Protein AF-A0A371XK66-F1 (afdb_monomer_lite)

pLDDT: mean 79.84, std 12.15, range [39.84, 92.25]

Sequence (80 aa):
MIGGEPVPRRDLFSNKDADAWEEQFHMLFYVLHMSPDRIAEIDYGFDPDDPNAFLVCSWAYEIHSTFPRVDVRAMIEAAR

Structure (mmCIF, N/CA/C/O backbone):
data_AF-A0A371XK66-F1
#
_entry.id   AF-A0A371XK66-F1
#
loop_
_atom_site.group_PDB
_atom_site.id
_atom_site.type_symbol
_atom_site.label_atom_id
_atom_site.label_alt_id
_atom_site.label_comp_id
_atom_site.label_asym_id
_atom_site.label_entity_id
_atom_site.label_seq_id
_atom_site.pdbx_PDB_ins_code
_atom_site.Cartn_x
_atom_site.Cartn_y
_atom_site.Cartn_z
_atom_site.occupancy
_atom_site.B_iso_or_equiv
_atom_site.auth_seq_id
_atom_site.auth_comp_id
_atom_site.auth_asym_id
_atom_site.auth_atom_id
_atom_site.pdbx_PDB_model_num
ATOM 1 N N . MET A 1 1 ? 12.700 4.716 -31.150 1.00 39.84 1 MET A N 1
ATOM 2 C CA . MET A 1 1 ? 11.798 4.494 -30.004 1.00 39.84 1 MET A CA 1
ATOM 3 C C . MET A 1 1 ? 12.378 3.351 -29.195 1.00 39.84 1 MET A C 1
ATOM 5 O O . MET A 1 1 ? 12.416 2.248 -29.716 1.00 39.84 1 MET A O 1
ATOM 9 N N . ILE A 1 2 ? 12.924 3.612 -28.007 1.00 44.91 2 ILE A N 1
ATOM 10 C CA . ILE A 1 2 ? 13.358 2.548 -27.089 1.00 44.91 2 ILE A CA 1
ATOM 11 C C . ILE A 1 2 ? 12.330 2.533 -25.961 1.00 44.91 2 ILE A C 1
ATOM 13 O O . ILE A 1 2 ? 12.491 3.217 -24.958 1.00 44.91 2 ILE A O 1
ATOM 17 N N . GLY A 1 3 ? 11.213 1.849 -26.197 1.00 48.50 3 GLY A N 1
ATOM 18 C CA . GLY A 1 3 ? 10.288 1.469 -25.135 1.00 48.50 3 GLY A CA 1
ATOM 19 C C . GLY A 1 3 ? 10.775 0.142 -24.579 1.00 48.50 3 GLY A C 1
ATOM 20 O O . GLY A 1 3 ? 10.332 -0.901 -25.044 1.00 48.50 3 GLY A O 1
ATOM 21 N N . GLY A 1 4 ? 11.775 0.183 -23.696 1.00 53.34 4 GLY A N 1
ATOM 22 C CA . GLY A 1 4 ? 12.097 -0.984 -22.876 1.00 53.34 4 GLY A CA 1
ATOM 23 C C . GLY A 1 4 ? 10.914 -1.277 -21.957 1.00 53.34 4 GLY A C 1
ATOM 24 O O . GLY A 1 4 ? 10.213 -0.339 -21.570 1.00 53.34 4 GLY A O 1
ATOM 25 N N . GLU A 1 5 ? 10.684 -2.552 -21.645 1.00 55.50 5 GLU A N 1
ATOM 26 C CA . GLU A 1 5 ? 9.688 -2.942 -20.643 1.00 55.50 5 GLU A CA 1
ATOM 27 C C . GLU A 1 5 ? 9.879 -2.099 -19.369 1.00 55.50 5 GLU A C 1
ATOM 29 O O . GLU A 1 5 ? 11.029 -1.812 -18.999 1.00 55.50 5 GLU A O 1
ATOM 34 N N . PRO A 1 6 ? 8.790 -1.627 -18.733 1.00 56.44 6 PRO A N 1
ATOM 35 C CA . PRO A 1 6 ? 8.890 -0.825 -17.525 1.00 56.44 6 PRO A CA 1
ATOM 36 C C . PRO A 1 6 ? 9.653 -1.619 -16.461 1.00 56.44 6 PRO A C 1
ATOM 38 O O . PRO A 1 6 ? 9.184 -2.626 -15.944 1.00 56.44 6 PRO A O 1
ATOM 41 N N . VAL A 1 7 ? 10.875 -1.179 -16.158 1.00 62.53 7 VAL A N 1
ATOM 42 C CA . VAL A 1 7 ? 11.655 -1.750 -15.060 1.00 62.53 7 VAL A CA 1
ATOM 43 C C . VAL A 1 7 ? 11.016 -1.270 -13.761 1.00 62.53 7 VAL A C 1
ATOM 45 O O . VAL A 1 7 ? 10.861 -0.051 -13.614 1.00 62.53 7 VAL A O 1
ATOM 48 N N . PRO A 1 8 ? 10.686 -2.172 -12.821 1.00 63.03 8 PRO A N 1
ATOM 49 C CA . PRO A 1 8 ? 10.089 -1.783 -11.555 1.00 63.03 8 PRO A CA 1
ATOM 50 C C . PRO A 1 8 ? 10.981 -0.769 -10.846 1.00 63.03 8 PRO A C 1
ATOM 52 O O . PRO A 1 8 ? 12.174 -1.006 -10.630 1.00 63.03 8 PRO A O 1
ATOM 55 N N . ARG A 1 9 ? 10.417 0.389 -10.518 1.00 62.22 9 ARG A N 1
ATOM 56 C CA . ARG A 1 9 ? 11.128 1.453 -9.815 1.00 62.22 9 ARG A CA 1
ATOM 57 C C . ARG A 1 9 ? 10.658 1.432 -8.384 1.00 62.22 9 ARG A C 1
ATOM 59 O O . ARG A 1 9 ? 9.668 2.062 -8.055 1.00 62.22 9 ARG A O 1
ATOM 66 N N . ARG A 1 10 ? 11.376 0.692 -7.549 1.00 59.12 10 ARG A N 1
ATOM 67 C CA . ARG A 1 10 ? 11.177 0.765 -6.105 1.00 59.12 10 ARG A CA 1
ATOM 68 C C . ARG A 1 10 ? 11.321 2.230 -5.661 1.00 59.12 10 ARG A C 1
ATOM 70 O O . ARG A 1 10 ? 12.234 2.907 -6.139 1.00 59.12 10 ARG A O 1
ATOM 77 N N . ASP A 1 11 ? 10.426 2.693 -4.794 1.00 63.25 11 ASP A N 1
ATOM 78 C CA . ASP A 1 11 ? 10.361 4.071 -4.287 1.00 63.25 11 ASP A CA 1
ATOM 79 C C . ASP A 1 11 ? 9.908 5.115 -5.334 1.00 63.25 11 ASP A C 1
ATOM 81 O O . ASP A 1 11 ? 10.329 6.278 -5.281 1.00 63.25 11 ASP A O 1
ATOM 85 N N . LEU A 1 12 ? 9.062 4.727 -6.306 1.00 64.75 12 LEU A N 1
ATOM 86 C CA . LEU A 1 12 ? 8.593 5.619 -7.380 1.00 64.75 12 LEU A CA 1
ATOM 87 C C . LEU A 1 12 ? 7.949 6.898 -6.830 1.00 64.75 12 LEU A C 1
ATOM 89 O O . LEU A 1 12 ? 8.111 7.975 -7.408 1.00 64.75 12 LEU A O 1
ATOM 93 N N . PHE A 1 13 ? 7.225 6.777 -5.719 1.00 62.25 13 PHE A N 1
ATOM 94 C CA . PHE A 1 13 ? 6.504 7.895 -5.129 1.00 62.25 13 PHE A CA 1
ATOM 95 C C . PHE A 1 13 ? 7.380 8.876 -4.367 1.00 62.25 13 PHE A C 1
ATOM 97 O O . PHE A 1 13 ? 7.058 10.060 -4.308 1.00 62.25 13 PHE A O 1
ATOM 104 N N . SER A 1 14 ? 8.487 8.406 -3.808 1.00 58.06 14 SER A N 1
ATOM 105 C CA . SER A 1 14 ? 9.203 9.168 -2.796 1.00 58.06 14 SER A CA 1
ATOM 106 C C . SER A 1 14 ? 10.625 9.534 -3.165 1.00 58.06 14 SER A C 1
ATOM 108 O O . SER A 1 14 ? 11.219 10.361 -2.482 1.00 58.06 14 SER A O 1
ATOM 110 N N . ASN A 1 15 ? 11.214 8.944 -4.211 1.00 67.19 15 ASN A N 1
ATOM 111 C CA . ASN A 1 15 ? 12.630 9.164 -4.521 1.00 67.19 15 ASN A CA 1
ATOM 112 C C . ASN A 1 15 ? 13.526 8.960 -3.270 1.00 67.19 15 ASN A C 1
ATOM 114 O O . ASN A 1 15 ? 14.503 9.684 -3.071 1.00 67.19 15 ASN A O 1
ATOM 118 N N . LYS A 1 16 ? 13.174 7.965 -2.435 1.00 69.06 16 LYS A N 1
ATOM 119 C CA . LYS A 1 16 ? 13.787 7.620 -1.133 1.00 69.06 16 LYS A CA 1
ATOM 120 C C . LYS A 1 16 ? 13.483 8.560 0.043 1.00 69.06 16 LYS A C 1
ATOM 122 O O . LYS A 1 16 ? 14.158 8.474 1.068 1.00 69.06 16 LYS A O 1
ATOM 127 N N . ASP A 1 17 ? 12.487 9.428 -0.078 1.00 82.56 17 ASP A N 1
ATOM 128 C CA . ASP A 1 17 ? 11.974 10.247 1.023 1.00 82.56 17 ASP A CA 1
ATOM 129 C C . ASP A 1 17 ? 10.911 9.478 1.831 1.00 82.56 17 ASP A C 1
ATOM 131 O O . ASP A 1 17 ? 9.771 9.296 1.403 1.00 82.56 17 ASP A O 1
ATOM 135 N N . ALA A 1 18 ? 11.297 8.981 3.004 1.00 79.81 18 ALA A N 1
ATOM 136 C CA . ALA A 1 18 ? 10.408 8.176 3.837 1.00 79.81 18 ALA A CA 1
ATOM 137 C 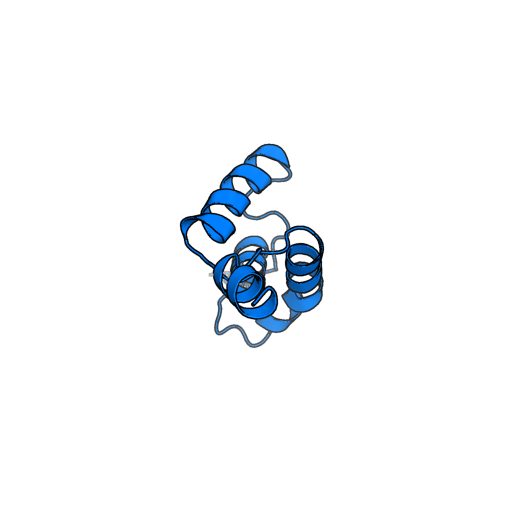C . ALA A 1 18 ? 9.173 8.958 4.322 1.00 79.81 18 ALA A C 1
ATOM 139 O O . ALA A 1 18 ? 8.081 8.392 4.352 1.00 79.81 18 ALA A O 1
ATOM 140 N N . ASP A 1 19 ? 9.324 10.249 4.629 1.00 83.00 19 ASP A N 1
ATOM 141 C CA . ASP A 1 19 ? 8.235 11.077 5.155 1.00 83.00 19 ASP A CA 1
ATOM 142 C C . ASP A 1 19 ? 7.210 11.361 4.047 1.00 83.00 19 ASP A C 1
ATOM 144 O O . ASP A 1 19 ? 6.002 11.208 4.241 1.00 83.00 19 ASP A O 1
ATOM 148 N N . ALA A 1 20 ? 7.688 11.681 2.839 1.00 84.88 20 ALA A N 1
ATOM 149 C CA . ALA A 1 20 ? 6.820 11.867 1.677 1.00 84.88 20 ALA A CA 1
ATOM 150 C C . ALA A 1 20 ? 6.081 10.573 1.292 1.00 84.88 20 ALA A C 1
ATOM 152 O O . ALA A 1 20 ? 4.907 10.610 0.910 1.00 84.88 20 ALA A O 1
ATOM 153 N N . TRP A 1 21 ? 6.754 9.421 1.411 1.00 84.88 21 TRP A N 1
ATOM 154 C CA . TRP A 1 21 ? 6.120 8.121 1.202 1.00 84.88 21 TRP A CA 1
ATOM 155 C C . TRP A 1 21 ? 4.995 7.882 2.215 1.00 84.88 21 TRP A C 1
ATOM 157 O O . TRP A 1 21 ? 3.899 7.482 1.825 1.00 84.88 21 TRP A O 1
ATOM 167 N N . GLU A 1 22 ? 5.239 8.159 3.498 1.00 85.19 22 GLU A N 1
ATOM 168 C CA . GLU A 1 22 ? 4.276 7.933 4.578 1.00 85.19 22 GLU A CA 1
ATOM 169 C C . GLU A 1 22 ? 3.021 8.808 4.433 1.00 85.19 22 GLU A C 1
ATOM 171 O O . GLU A 1 22 ? 1.899 8.306 4.549 1.00 85.19 22 GLU A O 1
ATOM 176 N N . GLU A 1 23 ? 3.170 10.098 4.115 1.00 87.69 23 GLU A N 1
ATOM 177 C CA . GLU A 1 23 ? 2.028 10.989 3.865 1.00 87.69 23 GLU A CA 1
ATOM 178 C C . GLU A 1 23 ? 1.150 10.478 2.717 1.00 87.69 23 GLU A C 1
ATOM 180 O O . GLU A 1 23 ? -0.084 10.413 2.819 1.00 87.69 23 GLU A O 1
ATOM 185 N N . GLN A 1 24 ? 1.789 10.069 1.622 1.00 87.56 24 GLN A N 1
ATOM 186 C CA . GLN A 1 24 ? 1.088 9.549 0.464 1.00 87.56 24 GLN A CA 1
ATOM 187 C C . GLN A 1 24 ? 0.426 8.199 0.749 1.00 87.56 24 GLN A C 1
ATOM 189 O O . GLN A 1 24 ? -0.731 7.984 0.367 1.00 87.56 24 GLN A O 1
ATOM 194 N N . PHE A 1 25 ? 1.119 7.312 1.461 1.00 88.94 25 PHE A N 1
ATOM 195 C CA . PHE A 1 25 ? 0.578 6.046 1.928 1.00 88.94 25 PHE A CA 1
ATOM 196 C C . PHE A 1 25 ? -0.685 6.265 2.769 1.00 88.94 25 PHE A C 1
ATOM 198 O O . PHE A 1 25 ? -1.720 5.658 2.487 1.00 88.94 25 PHE A O 1
ATOM 205 N N . HIS A 1 26 ? -0.652 7.176 3.746 1.00 89.00 26 HIS A N 1
ATOM 206 C CA . HIS A 1 26 ? -1.804 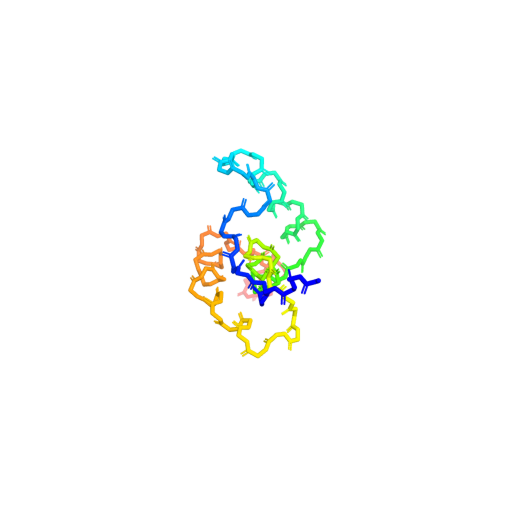7.470 4.597 1.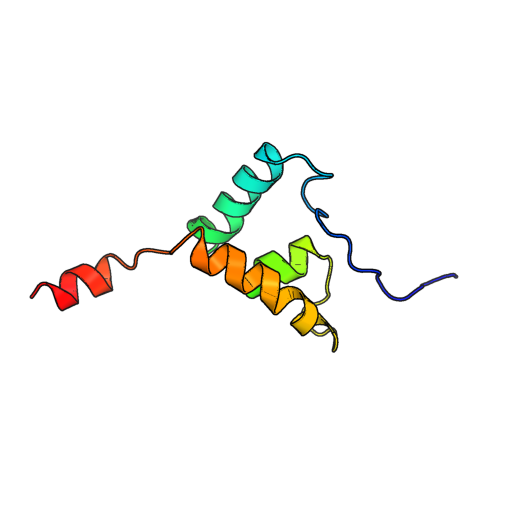00 89.00 26 HIS A CA 1
ATOM 207 C C . HIS A 1 26 ? -3.026 7.926 3.797 1.00 89.00 26 HIS A C 1
ATOM 209 O O . HIS A 1 26 ? -4.144 7.456 4.044 1.00 89.00 26 HIS A O 1
ATOM 215 N N . MET A 1 27 ? -2.825 8.792 2.803 1.00 91.31 27 MET A N 1
ATOM 216 C CA . MET A 1 27 ? -3.895 9.213 1.903 1.00 91.31 27 MET A CA 1
ATOM 217 C C . MET A 1 27 ? -4.461 8.027 1.103 1.00 91.31 27 MET A C 1
ATOM 219 O O . MET A 1 27 ? -5.677 7.831 1.061 1.00 91.31 27 MET A O 1
ATOM 223 N N . LEU A 1 28 ? -3.609 7.208 0.484 1.00 91.69 28 LEU A N 1
ATOM 224 C CA . LEU A 1 28 ? -4.053 6.084 -0.347 1.00 91.69 28 LEU A CA 1
ATOM 225 C C . LEU A 1 28 ? -4.771 5.008 0.481 1.00 91.69 28 LEU A C 1
ATOM 227 O O . LEU A 1 28 ? -5.857 4.552 0.114 1.00 91.69 28 LEU A O 1
ATOM 231 N N . PHE A 1 29 ? -4.193 4.628 1.616 1.00 91.06 29 PHE A N 1
ATOM 232 C CA . PHE A 1 29 ? -4.659 3.504 2.417 1.00 91.06 29 PHE A CA 1
ATOM 233 C C . PHE A 1 29 ? -5.850 3.865 3.311 1.00 91.06 29 PHE A C 1
ATOM 235 O O . PHE A 1 29 ? -6.897 3.208 3.265 1.00 91.06 29 PHE A O 1
ATOM 242 N N . TYR A 1 30 ? -5.737 4.931 4.109 1.00 87.69 30 TYR A N 1
ATOM 243 C CA . TYR A 1 30 ? -6.771 5.275 5.088 1.00 87.69 30 TYR A CA 1
ATOM 244 C C . TYR A 1 30 ? -7.883 6.139 4.507 1.00 87.69 30 TYR A C 1
ATOM 246 O O . TYR A 1 30 ? -9.039 5.921 4.864 1.00 87.69 30 TYR A O 1
ATOM 254 N N . VAL A 1 31 ? -7.575 7.072 3.601 1.00 89.19 31 VAL A N 1
ATOM 255 C CA . VAL A 1 31 ? -8.588 7.985 3.040 1.00 89.19 31 VAL A CA 1
ATOM 256 C C . VAL A 1 31 ? -9.259 7.383 1.810 1.00 89.19 31 VAL A C 1
ATOM 258 O O . VAL A 1 31 ? -10.483 7.304 1.760 1.00 89.19 31 VAL A O 1
ATOM 261 N N . LEU A 1 32 ? -8.475 6.924 0.833 1.00 92.19 32 LEU A N 1
ATOM 262 C CA . LEU A 1 32 ? -9.000 6.390 -0.430 1.00 92.19 32 LEU A CA 1
ATOM 263 C C . LEU A 1 32 ? -9.307 4.891 -0.386 1.00 92.19 32 LEU A C 1
ATOM 265 O O . LEU A 1 32 ? -9.856 4.348 -1.342 1.00 92.19 32 LEU A O 1
ATOM 269 N N . HIS A 1 33 ? -8.996 4.233 0.732 1.00 89.88 33 HIS A N 1
ATOM 270 C CA . HIS A 1 33 ? -9.305 2.825 0.970 1.00 89.88 33 HIS A CA 1
ATOM 271 C C . HIS A 1 33 ? -8.704 1.874 -0.073 1.00 89.88 33 HIS A C 1
ATOM 273 O O . HIS A 1 33 ? -9.271 0.820 -0.359 1.00 89.88 33 HIS A O 1
ATOM 279 N N . MET A 1 34 ? -7.552 2.244 -0.627 1.00 92.25 34 MET A N 1
ATOM 280 C CA . MET A 1 34 ? -6.821 1.434 -1.587 1.00 92.25 34 MET A CA 1
ATOM 281 C C . MET A 1 34 ? -6.204 0.205 -0.899 1.00 92.25 34 MET A C 1
ATOM 283 O O . MET A 1 34 ? -5.771 0.289 0.252 1.00 92.25 34 MET A O 1
ATOM 287 N N . SER A 1 35 ? -6.183 -0.945 -1.582 1.00 91.62 35 SER A N 1
ATOM 288 C CA . SER A 1 35 ? -5.590 -2.167 -1.023 1.00 91.62 35 SER A CA 1
ATOM 289 C C . SER A 1 35 ? -4.056 -2.095 -1.001 1.00 91.62 35 SER A C 1
ATOM 291 O O . SER A 1 35 ? -3.470 -1.379 -1.819 1.00 91.62 35 SER A O 1
ATOM 293 N N . PRO A 1 36 ? -3.390 -2.860 -0.114 1.00 90.56 36 PRO A N 1
ATOM 294 C CA . PRO A 1 36 ? -1.932 -2.969 -0.101 1.00 90.56 36 PRO A CA 1
ATOM 295 C C . PRO A 1 36 ? -1.342 -3.369 -1.457 1.00 90.56 36 PRO A C 1
ATOM 297 O O . PRO A 1 36 ? -0.338 -2.796 -1.861 1.00 90.56 36 PRO A O 1
ATOM 300 N N . ASP A 1 37 ? -1.991 -4.285 -2.183 1.00 90.94 37 ASP A N 1
ATOM 301 C CA . ASP A 1 37 ? -1.548 -4.731 -3.511 1.00 90.94 37 ASP A CA 1
ATOM 302 C C . ASP A 1 37 ? -1.510 -3.572 -4.507 1.00 90.94 37 ASP A C 1
ATOM 304 O O . ASP A 1 37 ? -0.489 -3.329 -5.140 1.00 90.94 37 ASP A O 1
ATOM 308 N N . ARG A 1 38 ? -2.584 -2.775 -4.564 1.00 90.00 38 ARG A N 1
ATOM 309 C CA . ARG A 1 38 ? -2.661 -1.596 -5.436 1.00 90.00 38 ARG A CA 1
ATOM 310 C C . ARG A 1 38 ? -1.626 -0.542 -5.075 1.00 90.00 38 ARG A C 1
ATOM 312 O O . ARG A 1 38 ? -1.045 0.068 -5.962 1.00 90.00 38 ARG A O 1
ATOM 319 N N . ILE A 1 39 ? -1.395 -0.313 -3.786 1.00 90.00 39 ILE A N 1
ATOM 320 C CA . ILE A 1 39 ? -0.374 0.637 -3.336 1.00 90.00 39 ILE A CA 1
ATOM 321 C C . ILE A 1 39 ? 1.016 0.143 -3.750 1.00 90.00 39 ILE A C 1
ATOM 323 O O . ILE A 1 39 ? 1.798 0.922 -4.286 1.00 90.00 39 ILE A O 1
ATOM 327 N N . ALA A 1 40 ? 1.298 -1.147 -3.560 1.00 88.75 40 ALA A N 1
ATOM 328 C CA . ALA A 1 40 ? 2.570 -1.759 -3.914 1.00 88.75 40 ALA A CA 1
ATOM 329 C C . ALA A 1 40 ? 2.821 -1.759 -5.433 1.00 88.75 40 ALA A C 1
ATOM 331 O O . ALA A 1 40 ? 3.932 -1.459 -5.865 1.00 88.75 40 ALA A O 1
ATOM 332 N N . GLU A 1 41 ? 1.793 -2.024 -6.246 1.00 87.50 41 GLU A N 1
ATOM 333 C CA . GLU A 1 41 ? 1.844 -1.901 -7.709 1.00 87.50 41 GLU A CA 1
ATOM 334 C C . GLU A 1 41 ? 2.249 -0.488 -8.130 1.00 87.50 41 GLU A C 1
ATOM 336 O O . GLU A 1 41 ? 3.182 -0.326 -8.917 1.00 87.50 41 GLU A O 1
ATOM 341 N N . ILE A 1 42 ? 1.606 0.544 -7.572 1.00 86.06 42 ILE A N 1
ATOM 342 C CA . ILE A 1 42 ? 1.920 1.925 -7.944 1.00 86.06 42 ILE A CA 1
ATOM 343 C C . ILE A 1 42 ? 3.316 2.328 -7.450 1.00 86.06 42 ILE A C 1
ATOM 345 O O . ILE A 1 42 ? 4.063 2.965 -8.190 1.00 86.06 42 ILE A O 1
ATOM 349 N N . ASP A 1 43 ? 3.693 1.923 -6.237 1.00 83.94 43 ASP A N 1
ATOM 350 C CA . ASP A 1 43 ? 5.008 2.213 -5.660 1.00 83.94 43 ASP A CA 1
ATOM 351 C C . ASP A 1 43 ? 6.160 1.585 -6.462 1.00 83.94 43 ASP A C 1
ATOM 353 O O . ASP A 1 43 ? 7.237 2.167 -6.549 1.00 83.94 43 ASP A O 1
ATOM 357 N N . TYR A 1 44 ? 5.921 0.435 -7.103 1.00 80.50 44 TYR A N 1
ATOM 358 C CA . TYR A 1 44 ? 6.862 -0.214 -8.023 1.00 80.50 44 TYR A CA 1
ATOM 359 C C . TYR A 1 44 ? 6.719 0.264 -9.478 1.00 80.50 44 TYR A C 1
ATOM 361 O O . TYR A 1 44 ? 7.582 -0.032 -10.309 1.00 80.50 44 TYR A O 1
ATOM 369 N N . GLY A 1 45 ? 5.660 1.011 -9.800 1.00 82.06 45 GLY A N 1
ATOM 370 C CA . GLY A 1 45 ? 5.343 1.464 -11.153 1.00 82.06 45 GLY A CA 1
ATOM 371 C C . GLY A 1 45 ? 4.833 0.363 -12.086 1.00 82.06 45 GLY A C 1
ATOM 372 O O . GLY A 1 45 ? 5.028 0.473 -13.297 1.00 82.06 45 GLY A O 1
ATOM 373 N N . PHE A 1 46 ? 4.219 -0.691 -11.544 1.00 82.25 46 PHE A N 1
ATOM 374 C CA . PHE A 1 46 ? 3.579 -1.737 -12.339 1.00 82.25 46 PHE A CA 1
ATOM 375 C C . PHE A 1 46 ? 2.221 -1.292 -12.874 1.00 82.25 46 PHE A C 1
ATOM 377 O O . PHE A 1 46 ? 1.450 -0.610 -12.193 1.00 82.25 46 PHE A O 1
ATOM 384 N N . ASP A 1 47 ? 1.918 -1.733 -14.095 1.00 80.81 47 ASP A N 1
ATOM 385 C CA . ASP A 1 47 ? 0.548 -1.724 -14.584 1.00 80.81 47 ASP A CA 1
ATOM 386 C C . ASP A 1 47 ? -0.249 -2.819 -13.839 1.00 80.81 47 ASP A C 1
ATOM 388 O O . ASP A 1 47 ? 0.247 -3.937 -13.692 1.00 80.81 47 ASP A O 1
ATOM 392 N N . PRO A 1 48 ? -1.468 -2.519 -13.367 1.00 73.25 48 PRO A N 1
ATOM 393 C CA . PRO A 1 48 ? -2.428 -3.492 -12.833 1.00 73.25 48 PRO A CA 1
ATOM 394 C C . PRO A 1 48 ? -2.576 -4.786 -13.634 1.00 73.25 48 PRO A C 1
ATOM 396 O O . PRO A 1 48 ? -2.754 -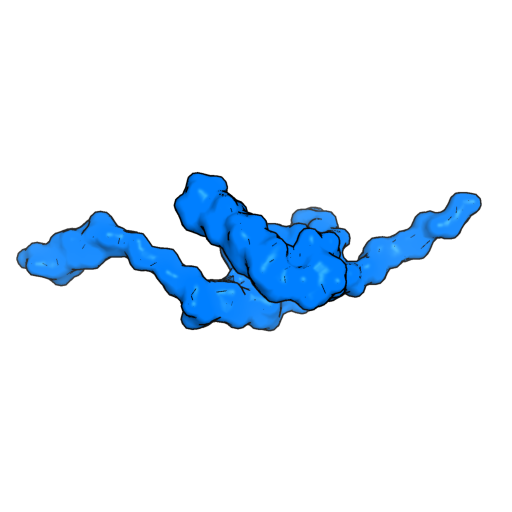5.862 -13.066 1.00 73.25 48 PRO A O 1
ATOM 399 N N . ASP A 1 49 ? -2.554 -4.648 -14.957 1.00 82.88 49 ASP A N 1
ATOM 400 C CA . ASP A 1 49 ? -2.780 -5.723 -15.909 1.00 82.88 49 ASP A CA 1
ATOM 401 C C . ASP A 1 49 ? -1.447 -6.340 -16.382 1.00 82.88 49 ASP A C 1
ATOM 403 O O . ASP A 1 49 ? -1.441 -7.223 -17.246 1.00 82.88 49 ASP A O 1
ATOM 407 N N . ASP A 1 50 ? -0.307 -5.902 -15.825 1.00 82.06 50 ASP A N 1
ATOM 408 C CA . ASP A 1 50 ? 1.004 -6.482 -16.112 1.00 82.06 50 ASP A CA 1
ATOM 409 C C . AS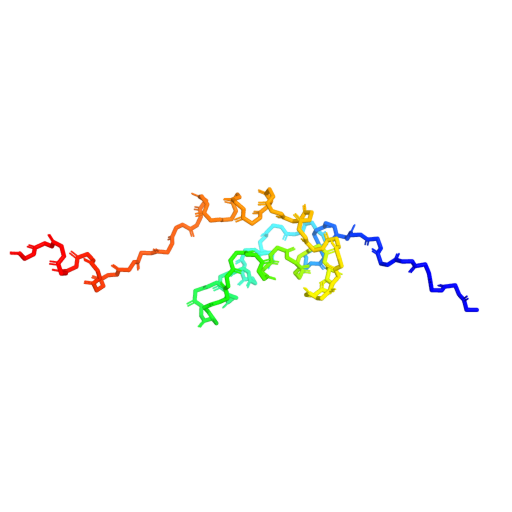P A 1 50 ? 1.041 -7.940 -15.618 1.00 82.06 50 ASP A C 1
ATOM 411 O O . ASP A 1 50 ? 0.797 -8.205 -14.435 1.00 82.06 50 ASP A O 1
ATOM 415 N N . PRO A 1 51 ? 1.409 -8.913 -16.473 1.00 83.50 51 PRO A N 1
ATOM 416 C CA . PRO A 1 51 ? 1.598 -10.303 -16.058 1.00 83.50 51 PRO A CA 1
ATOM 417 C C . PRO A 1 51 ? 2.574 -10.485 -14.885 1.00 83.50 51 PRO A C 1
ATOM 419 O O . PRO A 1 51 ? 2.545 -11.521 -14.225 1.00 83.50 51 PRO A O 1
ATOM 422 N N . ASN A 1 52 ? 3.437 -9.500 -14.630 1.00 82.50 52 ASN A N 1
ATOM 423 C CA . ASN A 1 52 ? 4.418 -9.476 -13.555 1.00 82.50 52 ASN A CA 1
ATOM 424 C C . ASN A 1 52 ? 3.990 -8.642 -12.339 1.00 82.50 52 ASN A C 1
ATOM 426 O O . ASN A 1 52 ? 4.776 -8.535 -11.398 1.00 82.50 52 ASN A O 1
ATOM 430 N N . ALA A 1 53 ? 2.771 -8.089 -12.298 1.00 82.00 53 ALA A N 1
ATOM 431 C CA . ALA A 1 53 ? 2.286 -7.307 -11.157 1.00 82.00 53 ALA A CA 1
ATOM 432 C C . ALA A 1 53 ? 2.386 -8.088 -9.831 1.00 82.00 53 ALA A C 1
ATOM 434 O O . ALA A 1 53 ? 2.703 -7.519 -8.791 1.00 82.00 53 ALA A O 1
ATOM 435 N N . PHE A 1 54 ? 2.258 -9.422 -9.873 1.00 81.94 54 PHE A N 1
ATOM 436 C CA . PHE A 1 54 ? 2.437 -10.303 -8.710 1.00 81.94 54 PHE A CA 1
ATOM 437 C C . PHE A 1 54 ? 3.816 -10.187 -8.028 1.00 81.94 54 PHE A C 1
ATOM 439 O O . PHE A 1 54 ? 3.984 -10.620 -6.888 1.00 81.94 54 PHE A O 1
ATOM 446 N N . LEU A 1 55 ? 4.831 -9.620 -8.687 1.00 83.69 55 LEU A N 1
ATOM 447 C CA . LEU A 1 55 ? 6.155 -9.441 -8.088 1.00 83.69 55 LEU A CA 1
ATOM 448 C C . LEU A 1 55 ? 6.137 -8.488 -6.883 1.00 83.69 55 LEU A C 1
ATOM 450 O O . LEU A 1 55 ? 7.060 -8.536 -6.070 1.00 83.69 55 LEU A O 1
ATOM 454 N N . VAL A 1 56 ? 5.086 -7.676 -6.718 1.00 85.75 56 VAL A N 1
ATOM 455 C CA . VAL A 1 56 ? 4.932 -6.792 -5.552 1.00 85.75 56 VAL A CA 1
ATOM 456 C C . VAL A 1 56 ? 4.379 -7.493 -4.311 1.00 85.75 56 VAL A C 1
ATOM 458 O O . VAL A 1 56 ? 4.302 -6.866 -3.256 1.00 85.75 56 VAL A O 1
ATOM 461 N N . CYS A 1 57 ? 4.004 -8.778 -4.386 1.00 85.75 57 CYS A N 1
ATOM 462 C CA . CYS A 1 57 ? 3.313 -9.471 -3.291 1.00 85.75 57 CYS A CA 1
ATOM 463 C C . CYS A 1 57 ? 4.069 -9.425 -1.953 1.00 85.75 57 CYS A C 1
ATOM 465 O O . CYS A 1 57 ? 3.439 -9.324 -0.902 1.00 85.75 57 CYS A O 1
ATOM 467 N N . SER A 1 58 ? 5.405 -9.485 -1.963 1.00 84.75 58 SER A N 1
ATOM 468 C CA . SER A 1 58 ? 6.200 -9.376 -0.731 1.00 84.75 58 SER A CA 1
ATOM 469 C C . SER A 1 58 ? 6.053 -8.005 -0.070 1.00 84.75 58 SER A C 1
ATOM 471 O O . SER A 1 58 ? 5.944 -7.926 1.151 1.00 84.75 58 SER A O 1
ATOM 473 N N . TRP A 1 59 ? 5.993 -6.940 -0.869 1.00 86.88 59 TRP A N 1
ATOM 474 C CA . TRP A 1 59 ? 5.804 -5.580 -0.380 1.00 86.88 59 TRP A CA 1
ATOM 475 C C . TRP A 1 59 ? 4.365 -5.319 0.061 1.00 86.88 59 TRP A C 1
ATOM 477 O O . TRP A 1 59 ? 4.135 -4.779 1.139 1.00 86.88 59 TRP A O 1
ATOM 487 N N . ALA A 1 60 ? 3.387 -5.788 -0.713 1.00 89.00 60 ALA A N 1
ATOM 488 C CA . ALA A 1 60 ? 1.980 -5.734 -0.326 1.00 89.00 60 ALA A CA 1
ATOM 489 C C . ALA A 1 60 ? 1.741 -6.428 1.029 1.00 89.00 60 ALA A C 1
ATOM 491 O O . ALA A 1 60 ? 1.032 -5.900 1.889 1.00 89.00 60 ALA A O 1
ATOM 492 N N . TYR A 1 61 ? 2.386 -7.580 1.252 1.00 88.88 61 TYR A N 1
ATOM 493 C CA . TYR A 1 61 ? 2.356 -8.284 2.533 1.00 88.88 61 TYR A CA 1
ATOM 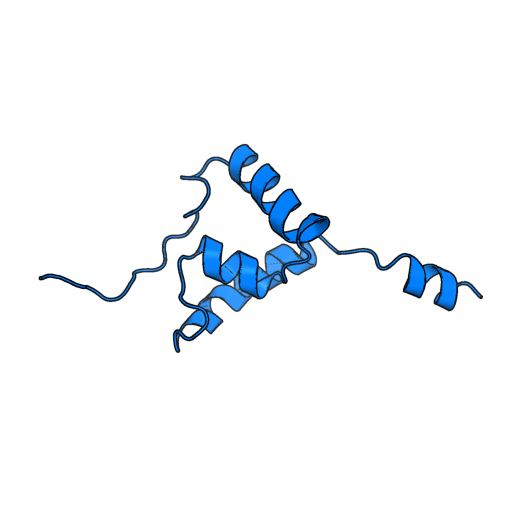494 C C . TYR A 1 61 ? 2.974 -7.458 3.669 1.00 88.88 61 TYR A C 1
ATOM 496 O O . TYR A 1 61 ? 2.393 -7.366 4.752 1.00 88.88 61 TYR A O 1
ATOM 504 N N . GLU A 1 62 ? 4.123 -6.826 3.430 1.00 87.19 62 GLU A N 1
ATOM 505 C CA . GLU A 1 62 ? 4.786 -5.972 4.419 1.00 87.19 62 GLU A CA 1
ATOM 506 C C . GLU A 1 62 ? 3.903 -4.779 4.815 1.00 87.19 62 GLU A C 1
ATOM 508 O O . GLU A 1 62 ? 3.675 -4.573 6.011 1.00 87.19 62 GLU A O 1
ATOM 513 N N . ILE A 1 63 ? 3.306 -4.080 3.840 1.00 86.44 63 ILE A N 1
ATOM 514 C CA . ILE A 1 63 ? 2.331 -3.002 4.074 1.00 86.44 63 ILE A CA 1
ATOM 515 C C . ILE A 1 63 ? 1.172 -3.510 4.937 1.00 86.44 63 ILE A C 1
ATOM 517 O O . ILE A 1 63 ? 0.845 -2.903 5.957 1.00 86.44 63 ILE A O 1
ATOM 521 N N . HIS A 1 64 ? 0.569 -4.641 4.557 1.00 87.81 64 HIS A N 1
ATOM 522 C CA . HIS A 1 64 ? -0.562 -5.218 5.281 1.00 87.81 64 HIS A CA 1
ATOM 523 C C . HIS A 1 64 ? -0.218 -5.550 6.740 1.00 87.81 64 HIS A C 1
ATOM 525 O O . HIS A 1 64 ? -1.017 -5.301 7.642 1.00 87.81 64 HIS A O 1
ATOM 531 N N . SER A 1 65 ? 0.976 -6.099 6.974 1.00 86.81 65 SER A N 1
ATOM 532 C CA . SER A 1 65 ? 1.441 -6.486 8.309 1.00 86.81 65 SER A CA 1
ATOM 533 C C . SER A 1 65 ? 1.829 -5.296 9.193 1.00 86.81 65 SER A C 1
ATOM 535 O O . SER A 1 65 ? 1.642 -5.352 10.408 1.00 86.81 65 SER A O 1
ATOM 537 N N . THR A 1 66 ? 2.338 -4.220 8.591 1.00 84.50 66 THR A N 1
ATOM 538 C CA . THR A 1 66 ? 2.847 -3.040 9.307 1.00 84.50 66 THR A CA 1
ATOM 539 C C . THR A 1 66 ? 1.730 -2.054 9.631 1.00 84.50 66 THR A C 1
ATOM 541 O O . THR A 1 66 ? 1.716 -1.460 10.708 1.00 84.50 66 THR A O 1
ATOM 544 N N . PHE A 1 67 ? 0.761 -1.915 8.725 1.00 84.19 67 PHE A N 1
ATOM 545 C CA . PHE A 1 67 ? -0.315 -0.932 8.817 1.00 84.19 67 PHE A CA 1
ATOM 546 C C . PHE A 1 67 ? -1.684 -1.625 8.802 1.00 84.19 67 PHE A C 1
ATOM 548 O O . PHE A 1 67 ? -2.432 -1.533 7.823 1.00 84.19 67 PHE A O 1
ATOM 555 N N . PRO A 1 68 ? -2.042 -2.354 9.875 1.00 80.31 68 PRO A N 1
ATOM 556 C CA . PRO A 1 68 ? -3.304 -3.067 9.924 1.00 80.31 68 PRO A CA 1
ATOM 557 C C . PRO A 1 68 ? -4.471 -2.083 9.952 1.00 80.31 68 PRO A C 1
ATOM 559 O O . PRO A 1 68 ? -4.535 -1.159 10.768 1.00 80.31 68 PRO A O 1
ATOM 562 N N . ARG A 1 69 ? -5.454 -2.322 9.086 1.00 81.44 69 ARG A N 1
ATOM 563 C CA . ARG A 1 69 ? -6.699 -1.567 9.109 1.00 81.44 69 ARG A CA 1
ATOM 564 C C . ARG A 1 69 ? -7.648 -2.172 10.136 1.00 81.44 69 ARG A C 1
ATOM 566 O O . ARG A 1 69 ? -8.053 -3.324 10.018 1.00 81.44 69 ARG A O 1
ATOM 573 N N . VAL A 1 70 ? -8.022 -1.375 11.129 1.00 77.81 70 VAL A N 1
ATOM 574 C CA . VAL A 1 70 ? -8.965 -1.799 12.164 1.00 77.81 70 VAL A CA 1
ATOM 575 C C . VAL A 1 70 ? -10.400 -1.596 11.675 1.00 77.81 70 VAL A C 1
ATOM 577 O O . VAL A 1 70 ? -10.840 -0.463 11.475 1.00 77.81 70 VAL A O 1
ATOM 580 N N . ASP A 1 71 ? -11.146 -2.690 11.510 1.00 79.00 71 ASP A N 1
ATOM 581 C CA . ASP A 1 71 ? -12.594 -2.631 11.303 1.00 79.00 71 ASP A CA 1
ATOM 582 C C . ASP A 1 71 ? -13.310 -2.507 12.654 1.00 79.00 71 ASP A C 1
ATOM 584 O O . ASP A 1 71 ? -13.617 -3.487 13.337 1.00 79.00 71 ASP A O 1
ATOM 588 N N . VAL A 1 72 ? -13.586 -1.261 13.037 1.00 81.31 72 VAL A N 1
ATOM 589 C CA . VAL A 1 72 ? -14.280 -0.934 14.288 1.00 81.31 72 VAL A CA 1
ATOM 590 C C . VAL A 1 72 ? -15.676 -1.564 14.342 1.00 81.31 72 VAL A C 1
ATOM 592 O O . VAL A 1 72 ? -16.129 -1.941 15.421 1.00 81.31 72 VAL A O 1
ATOM 595 N N . ARG A 1 73 ? -16.370 -1.714 13.205 1.00 81.44 73 ARG A N 1
ATOM 596 C CA . ARG A 1 73 ? -17.706 -2.322 13.178 1.00 81.44 73 ARG A CA 1
ATOM 597 C C . ARG A 1 73 ? -17.616 -3.809 13.491 1.00 81.44 73 ARG A C 1
ATOM 599 O O . ARG A 1 73 ? -18.330 -4.264 14.381 1.00 81.44 73 ARG A O 1
ATOM 606 N N . ALA A 1 74 ? -16.710 -4.526 12.830 1.00 79.44 74 ALA A N 1
ATOM 607 C CA . ALA A 1 74 ? -16.470 -5.937 13.114 1.00 79.44 74 ALA A CA 1
ATOM 608 C C . ALA A 1 74 ? -16.052 -6.157 14.580 1.00 79.44 74 ALA A C 1
ATOM 610 O O . ALA A 1 74 ? -16.521 -7.090 15.228 1.00 79.44 74 ALA A O 1
ATOM 611 N N . MET A 1 75 ? -15.234 -5.259 15.143 1.00 84.94 75 MET A N 1
ATOM 612 C CA . MET A 1 75 ? -14.870 -5.310 16.564 1.00 84.94 75 MET A CA 1
ATOM 613 C C . MET A 1 75 ? -16.068 -5.114 17.499 1.00 84.94 75 MET A C 1
ATOM 615 O O . MET A 1 75 ? -16.183 -5.823 18.495 1.00 84.94 75 MET A O 1
ATOM 619 N N . ILE A 1 76 ? -16.963 -4.168 17.198 1.00 90.12 76 ILE A N 1
ATOM 620 C CA . ILE A 1 76 ? -18.180 -3.935 17.992 1.00 90.12 76 ILE A CA 1
ATOM 621 C C . ILE A 1 76 ? -19.119 -5.145 17.919 1.00 90.12 76 ILE A C 1
ATOM 623 O O . ILE A 1 76 ? -19.734 -5.499 18.922 1.00 90.12 76 ILE A O 1
ATOM 627 N N . GLU A 1 77 ? -19.242 -5.770 16.749 1.00 90.81 77 GLU A N 1
ATOM 628 C CA . GLU A 1 77 ? -20.080 -6.956 16.548 1.00 90.81 77 GLU A CA 1
ATOM 629 C C . GLU A 1 77 ? -19.524 -8.185 17.276 1.00 90.81 77 GLU A C 1
ATOM 631 O O . GLU A 1 77 ? -20.295 -8.905 17.900 1.00 90.81 77 GLU A O 1
ATOM 636 N N . ALA A 1 78 ? -18.203 -8.387 17.277 1.00 84.38 78 ALA A N 1
ATOM 637 C CA . ALA A 1 78 ? -17.553 -9.480 18.005 1.00 84.38 78 ALA A CA 1
ATOM 638 C C . ALA A 1 78 ? -17.575 -9.311 19.538 1.00 84.38 78 ALA A C 1
ATOM 640 O O . ALA A 1 78 ? -17.390 -10.283 20.267 1.00 84.38 78 ALA A O 1
ATOM 641 N N . ALA A 1 79 ? -17.764 -8.084 20.031 1.00 85.56 79 ALA A N 1
ATOM 642 C CA . ALA A 1 79 ? -17.824 -7.768 21.459 1.00 85.56 79 ALA A CA 1
ATOM 643 C C . ALA A 1 79 ? -19.237 -7.887 22.069 1.00 85.56 79 ALA A C 1
ATOM 645 O O . ALA A 1 79 ? -19.398 -7.631 23.265 1.00 85.56 79 ALA A O 1
ATOM 646 N N . ARG A 1 80 ? -20.253 -8.218 21.262 1.00 67.06 80 ARG A N 1
ATOM 647 C CA . ARG A 1 80 ? -21.639 -8.457 21.694 1.00 67.06 80 ARG A CA 1
ATOM 648 C C . ARG A 1 80 ? -21.908 -9.939 21.903 1.00 67.06 80 ARG A C 1
ATOM 650 O O . ARG A 1 80 ? -22.661 -10.232 22.857 1.00 67.06 80 ARG A O 1
#

Foldseek 3Di:
DPPDPDAFDAQPQNPPPPVSLVVVCCCVCVVVVHALLVSQCVNRVHDPPPPCSCVSVVRSVVCCVVPPDDPVVVVVVVVD

Organism: NCBI:txid2294114

Radius of gyration: 15.38 Å; chains: 1; bounding box: 35×22×52 Å

Secondary structure (DSSP, 8-state):
---------TTTTTTT-HHHHHHHHHIIIIIS---HHHHHHHHHT--TT-TTGGGGHHHHHHHHHHS----HHHHHHHT-